Protein AF-A0A9Q3ESW0-F1 (afdb_monomer)

Solvent-accessible surface area (backbone atoms only — not comparable to full-atom values): 6326 Å² total; per-residue (Å²): 132,86,74,77,76,61,68,36,75,60,53,84,75,53,44,66,51,31,76,65,30,33,26,35,67,64,35,90,92,38,70,70,38,29,52,28,30,29,31,75,73,74,65,50,72,34,77,65,32,46,47,67,59,50,39,49,39,55,74,76,68,50,78,76,50,54,68,71,58,46,51,50,51,52,51,54,35,52,51,55,57,56,57,74,71,68,85,80,82,91,71,92,76,89,77,88,77,85,82,79,88,129

Radius of gyration: 20.87 Å; Cα contacts (8 Å, |Δi|>4): 108; chains: 1; bounding box: 63×22×67 Å

Mean predicted aligned error: 12.82 Å

Foldseek 3Di:
DPPPQPWAQDDVLQALLQRQWTAGDADPVCNNWTCWIAGPQPRDMDGGDHSVVSNCCLQPPRPRDDPVRSVVSNVVRVVRVVVVPPPDDPDDDDDDDDDDDD

Organism: NCBI:txid1389203

Structure (mmCIF, N/CA/C/O backbone):
data_AF-A0A9Q3ESW0-F1
#
_entry.id   AF-A0A9Q3ESW0-F1
#
loop_
_atom_site.group_PDB
_atom_site.id
_atom_site.type_symbol
_atom_site.label_atom_id
_atom_site.label_alt_id
_atom_site.label_comp_i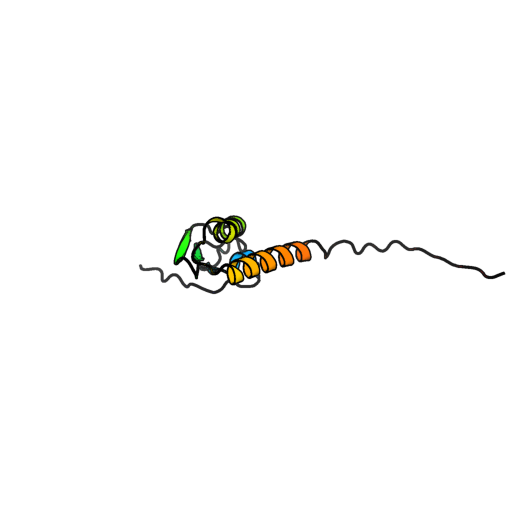d
_atom_site.label_asym_id
_atom_site.label_entity_id
_atom_site.label_seq_id
_atom_site.pdbx_PDB_ins_code
_atom_site.Cartn_x
_atom_site.Cartn_y
_atom_site.Cartn_z
_atom_site.occupancy
_atom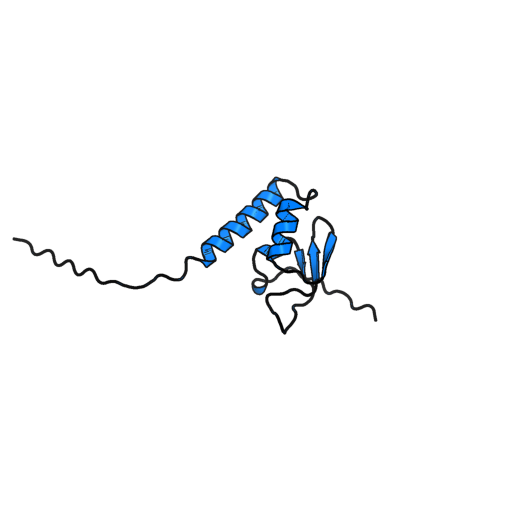_site.B_iso_or_equiv
_atom_site.auth_seq_id
_atom_site.auth_comp_id
_atom_site.auth_asym_id
_atom_site.auth_atom_id
_atom_site.pdbx_PDB_model_num
ATOM 1 N N . MET A 1 1 ? -6.264 -9.032 -26.206 1.00 33.19 1 MET A N 1
ATOM 2 C CA . MET A 1 1 ? -5.497 -9.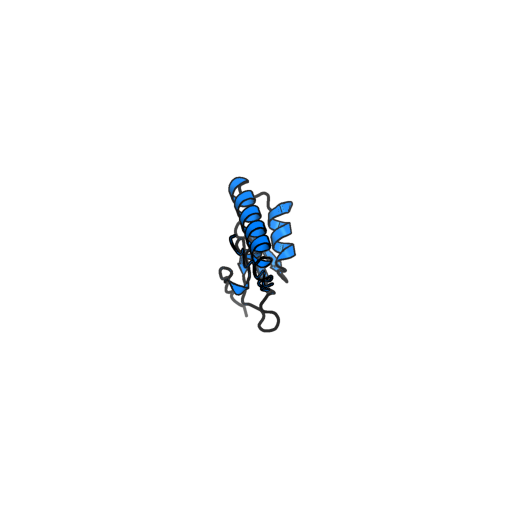919 -25.308 1.00 33.19 1 MET A CA 1
ATOM 3 C C . MET A 1 1 ? -5.706 -9.413 -23.894 1.00 33.19 1 MET A C 1
ATOM 5 O O . MET A 1 1 ? -5.202 -8.346 -23.574 1.00 33.19 1 MET A O 1
ATOM 9 N N . SER A 1 2 ? -6.529 -10.094 -23.096 1.00 40.06 2 SER A N 1
ATOM 10 C CA . SER A 1 2 ? -6.736 -9.732 -21.691 1.00 40.06 2 SER A CA 1
ATOM 11 C C . SER A 1 2 ? -5.476 -10.122 -20.934 1.00 40.06 2 SER A C 1
ATOM 13 O O . SER A 1 2 ? -5.264 -11.290 -20.632 1.00 40.06 2 SER A O 1
ATOM 15 N N . GLN A 1 3 ? -4.586 -9.154 -20.746 1.00 45.59 3 GLN A N 1
ATOM 16 C CA . GLN A 1 3 ? -3.400 -9.305 -19.923 1.00 45.59 3 GLN A CA 1
ATOM 17 C C . GLN A 1 3 ? -3.905 -9.577 -18.504 1.00 45.59 3 GLN A C 1
ATOM 19 O O . GLN A 1 3 ? -4.394 -8.665 -17.844 1.00 45.59 3 GLN A O 1
ATOM 24 N N . GLU A 1 4 ? -3.898 -10.842 -18.076 1.00 51.03 4 GLU A N 1
ATOM 25 C CA . GLU A 1 4 ? -4.198 -11.181 -16.690 1.00 51.03 4 GLU A CA 1
ATOM 26 C C . GLU A 1 4 ? -3.211 -10.405 -15.824 1.00 51.03 4 GLU A C 1
ATOM 28 O O . GLU A 1 4 ? -1.995 -10.631 -15.847 1.00 51.03 4 GLU A O 1
ATOM 33 N N . ASP A 1 5 ? -3.735 -9.410 -15.117 1.00 61.12 5 ASP A N 1
ATOM 34 C CA . ASP A 1 5 ? -2.971 -8.672 -14.136 1.00 61.12 5 ASP A CA 1
ATOM 35 C C . ASP A 1 5 ? -2.607 -9.663 -13.028 1.00 61.12 5 ASP A C 1
ATOM 37 O O . ASP A 1 5 ? -3.405 -9.953 -12.138 1.00 61.12 5 ASP A O 1
ATOM 41 N N . HIS A 1 6 ? -1.404 -10.232 -13.108 1.00 72.44 6 HIS A N 1
ATOM 42 C CA . HIS A 1 6 ? -0.828 -11.019 -12.026 1.00 72.44 6 HIS A CA 1
ATOM 43 C C . HIS A 1 6 ? -0.598 -10.077 -10.841 1.00 72.44 6 HIS A C 1
ATOM 45 O O . HIS A 1 6 ? 0.419 -9.385 -10.764 1.00 72.44 6 HIS A O 1
ATOM 51 N N . TRP A 1 7 ? -1.586 -10.026 -9.952 1.00 78.81 7 TRP A N 1
ATOM 52 C CA . TRP A 1 7 ? -1.531 -9.299 -8.695 1.00 78.81 7 TRP A CA 1
ATOM 53 C C . TRP A 1 7 ? -0.744 -10.119 -7.677 1.00 78.81 7 TRP A C 1
ATOM 55 O O . TRP A 1 7 ? -1.134 -11.229 -7.324 1.00 78.81 7 TRP A O 1
ATOM 65 N N . SER A 1 8 ? 0.351 -9.560 -7.181 1.00 79.62 8 SER A N 1
ATOM 66 C CA . SER A 1 8 ? 1.187 -10.176 -6.150 1.00 79.62 8 SER A CA 1
ATOM 67 C C . SER A 1 8 ? 1.272 -9.296 -4.912 1.00 79.62 8 SER A C 1
ATOM 69 O O . SER A 1 8 ? 1.168 -8.071 -4.996 1.00 79.62 8 SER A O 1
ATOM 71 N N . LEU A 1 9 ? 1.487 -9.919 -3.752 1.00 78.88 9 LEU A N 1
ATOM 72 C CA . LEU A 1 9 ? 1.850 -9.180 -2.548 1.00 78.88 9 LEU A CA 1
ATOM 73 C C . LEU A 1 9 ? 3.197 -8.466 -2.758 1.00 78.88 9 LEU A C 1
ATOM 75 O O . LEU A 1 9 ? 4.073 -8.996 -3.448 1.00 78.88 9 LEU A O 1
ATOM 79 N N . PRO A 1 10 ? 3.376 -7.274 -2.172 1.00 76.81 10 PRO A N 1
ATOM 80 C CA . PRO A 1 10 ? 4.617 -6.527 -2.270 1.00 76.81 10 PRO A CA 1
ATOM 81 C C . PRO A 1 10 ? 5.748 -7.347 -1.647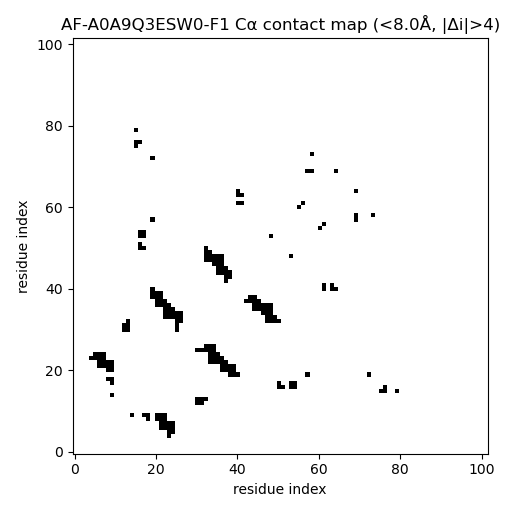 1.00 76.81 10 PRO A C 1
ATOM 83 O O . PRO A 1 10 ? 5.633 -7.874 -0.541 1.00 76.81 10 PRO A O 1
ATOM 86 N N . SER A 1 11 ? 6.855 -7.461 -2.373 1.00 71.94 11 SER A N 1
ATOM 87 C CA . SER A 1 11 ? 8.090 -8.053 -1.858 1.00 71.94 11 SER A CA 1
ATOM 88 C C . SER A 1 11 ? 8.898 -7.023 -1.061 1.00 71.94 11 SER A C 1
ATOM 90 O O . SER A 1 11 ? 8.612 -5.827 -1.111 1.00 71.94 11 SER A O 1
ATOM 92 N N . LYS A 1 12 ? 9.973 -7.457 -0.388 1.00 70.19 12 LYS A N 1
ATOM 93 C CA . LYS A 1 12 ? 10.872 -6.568 0.378 1.00 70.19 12 LYS A CA 1
ATOM 94 C C . LYS A 1 12 ? 11.375 -5.355 -0.425 1.00 70.19 12 LYS A C 1
ATOM 96 O O . LYS A 1 12 ? 11.537 -4.284 0.144 1.00 70.19 12 LYS A O 1
ATOM 101 N N . VAL A 1 13 ? 11.545 -5.504 -1.742 1.00 69.31 13 VAL A N 1
ATOM 102 C CA . VAL A 1 13 ? 12.007 -4.444 -2.665 1.00 69.31 13 VAL A CA 1
ATOM 103 C C . VAL A 1 13 ? 11.024 -3.268 -2.749 1.00 69.31 13 VAL A C 1
ATOM 105 O O . VAL A 1 13 ? 11.426 -2.132 -2.968 1.00 69.31 13 VAL A O 1
ATOM 108 N N . HIS A 1 14 ? 9.733 -3.523 -2.531 1.00 70.56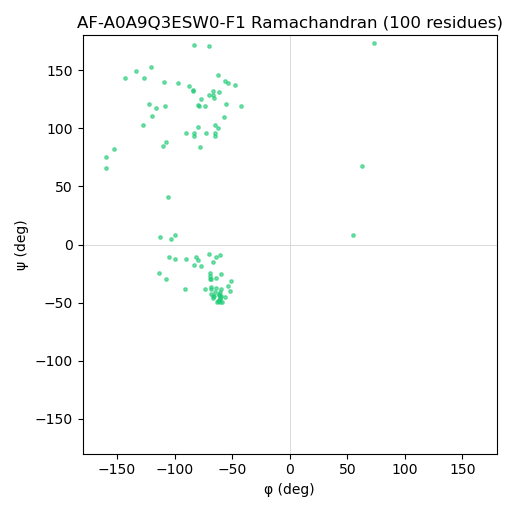 14 HIS A N 1
ATOM 109 C CA . HIS A 1 14 ? 8.677 -2.515 -2.628 1.00 70.56 14 HIS A CA 1
ATOM 110 C C . HIS A 1 14 ? 8.633 -1.580 -1.411 1.00 70.56 14 HIS A C 1
ATOM 112 O O . HIS A 1 14 ? 8.034 -0.504 -1.468 1.00 70.56 14 HIS A O 1
ATOM 118 N N . GLY A 1 15 ? 9.246 -1.991 -0.300 1.00 73.19 15 GLY A N 1
ATOM 119 C CA . GLY A 1 15 ? 9.259 -1.241 0.945 1.00 73.19 15 GLY A CA 1
ATOM 120 C C . GLY A 1 15 ? 7.922 -1.238 1.705 1.00 73.19 15 GLY A C 1
ATOM 121 O O . GLY A 1 15 ? 6.884 -1.707 1.229 1.00 73.19 15 GLY A O 1
ATOM 122 N N . PRO A 1 16 ? 7.922 -0.677 2.923 1.00 74.00 16 PRO A N 1
ATOM 123 C CA . PRO A 1 16 ? 6.809 -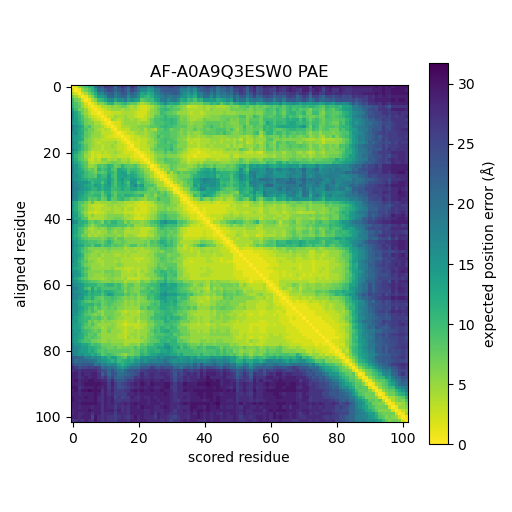0.799 3.865 1.00 74.00 16 PRO A CA 1
ATOM 124 C C . PRO A 1 16 ? 5.548 -0.047 3.437 1.00 74.00 16 PRO A C 1
ATOM 126 O O . PRO A 1 16 ? 4.436 -0.455 3.771 1.00 74.00 16 PRO A O 1
ATOM 129 N N . ARG A 1 17 ? 5.707 1.027 2.655 1.00 78.19 17 ARG A N 1
ATOM 130 C CA . ARG A 1 17 ? 4.607 1.852 2.123 1.00 78.19 17 ARG A CA 1
ATOM 131 C C . ARG A 1 17 ? 3.692 1.086 1.157 1.00 78.19 17 ARG A C 1
ATOM 133 O O . ARG A 1 17 ? 2.633 1.578 0.787 1.00 78.19 17 ARG A O 1
ATOM 140 N N . CYS A 1 18 ? 4.100 -0.111 0.747 1.00 75.56 18 CYS A N 1
ATOM 141 C CA . CYS A 1 18 ? 3.373 -0.946 -0.195 1.00 75.56 18 CYS A CA 1
ATOM 142 C C . CYS A 1 18 ? 2.553 -2.054 0.488 1.00 75.56 18 CYS A C 1
ATOM 144 O O . CYS A 1 18 ? 1.667 -2.605 -0.154 1.00 75.56 18 CYS A O 1
ATOM 146 N N . ASN A 1 19 ? 2.756 -2.330 1.788 1.00 74.94 19 ASN A N 1
ATOM 147 C CA . ASN A 1 19 ? 2.156 -3.463 2.526 1.00 74.94 19 ASN A CA 1
ATOM 148 C C . ASN A 1 19 ? 0.611 -3.488 2.592 1.00 74.94 19 ASN A C 1
ATOM 150 O O . ASN A 1 19 ? 0.037 -4.479 3.033 1.00 74.94 19 ASN A O 1
ATOM 154 N N . GLY A 1 20 ? -0.076 -2.424 2.166 1.00 75.81 20 GLY A N 1
ATOM 155 C CA . GLY A 1 20 ? -1.543 -2.354 2.074 1.00 75.81 20 GLY A CA 1
ATOM 156 C C . GLY A 1 20 ? -2.115 -2.578 0.667 1.00 75.81 20 GLY A C 1
ATOM 157 O O . GLY A 1 20 ? -3.305 -2.336 0.445 1.00 75.81 20 GLY A O 1
ATOM 158 N N . PHE A 1 21 ? -1.280 -2.972 -0.296 1.00 82.69 21 PHE A N 1
ATOM 159 C CA . PHE A 1 21 ? -1.630 -3.008 -1.713 1.00 82.69 21 PHE A CA 1
ATOM 160 C C . PHE A 1 21 ? -1.209 -4.322 -2.365 1.00 82.69 21 PHE A C 1
ATOM 162 O O . PHE A 1 21 ? -0.204 -4.910 -1.994 1.00 82.69 21 PHE A O 1
ATOM 169 N N . LEU A 1 22 ? -1.962 -4.758 -3.370 1.00 84.19 22 LEU A N 1
ATOM 170 C CA . LEU A 1 22 ? -1.522 -5.744 -4.350 1.00 84.19 22 LEU A CA 1
ATOM 171 C C . LEU A 1 22 ? -0.817 -5.018 -5.492 1.00 84.19 22 LEU A C 1
ATOM 173 O O . LEU A 1 22 ? -1.321 -4.006 -5.973 1.00 84.19 22 LEU A O 1
ATOM 177 N N . MET A 1 23 ? 0.313 -5.542 -5.942 1.00 79.44 23 MET A N 1
ATOM 178 C CA . MET A 1 23 ? 1.133 -4.932 -6.985 1.00 79.44 23 MET A CA 1
ATOM 179 C C . MET A 1 23 ? 1.054 -5.745 -8.267 1.00 79.44 23 MET A C 1
ATOM 181 O O . MET A 1 23 ? 1.072 -6.976 -8.225 1.00 79.44 23 MET A O 1
ATOM 185 N N . SER A 1 24 ? 0.982 -5.060 -9.407 1.00 78.75 24 SER A N 1
ATOM 186 C CA . SER A 1 24 ? 1.299 -5.679 -10.694 1.00 78.75 24 SER A CA 1
ATOM 187 C C . SER A 1 24 ? 2.804 -5.947 -10.783 1.00 78.75 24 SER A C 1
ATOM 189 O O . SER A 1 24 ? 3.579 -5.429 -9.978 1.00 78.75 24 SER A O 1
ATOM 191 N N . ARG A 1 25 ? 3.242 -6.687 -11.809 1.00 69.00 25 ARG A N 1
ATOM 192 C CA . ARG A 1 25 ? 4.674 -6.921 -12.069 1.00 69.00 25 ARG A CA 1
ATOM 193 C C . ARG A 1 25 ? 5.481 -5.614 -11.998 1.00 69.00 25 ARG A C 1
ATOM 195 O O . ARG A 1 25 ? 5.045 -4.578 -12.513 1.00 69.00 25 ARG A O 1
ATOM 202 N N . LEU A 1 26 ? 6.647 -5.694 -11.357 1.00 64.31 26 LEU A N 1
ATOM 203 C CA . LEU A 1 26 ? 7.622 -4.607 -11.274 1.00 64.31 26 LEU A CA 1
ATOM 204 C C . LEU A 1 26 ? 8.014 -4.142 -12.679 1.00 64.31 26 LEU A C 1
ATOM 206 O O . LEU A 1 26 ? 8.182 -4.964 -13.582 1.00 64.31 26 LEU A O 1
ATOM 210 N N . ASN A 1 27 ? 8.177 -2.831 -12.864 1.00 61.09 27 ASN A N 1
ATOM 211 C CA . ASN A 1 27 ? 8.815 -2.323 -14.069 1.00 61.09 27 ASN A CA 1
ATOM 212 C C . ASN A 1 27 ? 10.326 -2.614 -13.965 1.00 61.09 27 ASN A C 1
ATOM 214 O O . ASN A 1 27 ? 10.957 -2.110 -13.033 1.00 61.09 27 ASN A O 1
ATOM 218 N N . PRO A 1 28 ? 10.932 -3.392 -14.881 1.00 57.78 28 PRO A N 1
ATOM 219 C CA . PRO A 1 28 ? 12.369 -3.670 -14.842 1.00 57.78 28 PRO A CA 1
ATOM 220 C C . PRO A 1 28 ? 13.225 -2.397 -14.938 1.00 57.78 28 PRO A C 1
ATOM 222 O O . PRO A 1 28 ? 14.335 -2.372 -14.417 1.00 57.78 28 PRO A O 1
ATOM 225 N N . SER A 1 29 ? 12.705 -1.321 -15.536 1.00 61.59 29 SER A N 1
ATOM 226 C CA . SER A 1 29 ? 13.388 -0.025 -15.638 1.00 61.59 29 SER A CA 1
ATOM 227 C C . SER A 1 29 ? 13.266 0.842 -14.378 1.00 61.59 29 SER A C 1
ATOM 229 O O . SER A 1 29 ? 13.915 1.879 -14.278 1.00 61.59 29 SER A O 1
ATOM 231 N N . SER A 1 30 ? 12.416 0.478 -13.415 1.00 60.03 30 SER A N 1
ATOM 232 C CA . SER A 1 30 ? 12.230 1.224 -12.164 1.00 60.03 30 SER A CA 1
ATOM 233 C C . SER A 1 30 ? 11.768 0.272 -11.056 1.00 60.03 30 SER A C 1
ATOM 235 O O . SER A 1 30 ? 10.574 0.190 -10.774 1.00 60.03 30 SER A O 1
ATOM 237 N N . PRO A 1 31 ? 12.694 -0.458 -10.411 1.00 59.12 31 PRO A N 1
ATOM 238 C CA . PRO A 1 31 ? 12.361 -1.526 -9.463 1.00 59.12 31 PRO A CA 1
ATOM 239 C C . PRO A 1 31 ? 11.671 -1.036 -8.179 1.00 59.12 31 PRO A C 1
ATOM 241 O O . PRO A 1 31 ? 11.078 -1.833 -7.457 1.00 59.12 31 PRO A O 1
ATOM 244 N N . SER A 1 32 ? 11.713 0.267 -7.898 1.00 59.78 32 SER A N 1
ATOM 245 C CA . SER A 1 32 ? 10.983 0.928 -6.809 1.00 59.78 32 SER A CA 1
ATOM 246 C C . SER A 1 32 ? 9.589 1.423 -7.218 1.00 59.78 32 SER A C 1
ATOM 248 O O . SER A 1 32 ? 8.794 1.804 -6.356 1.00 59.78 32 SER A O 1
ATOM 250 N N . HIS A 1 33 ? 9.279 1.450 -8.519 1.00 61.25 33 HIS A N 1
ATOM 251 C CA . HIS A 1 33 ? 8.016 1.942 -9.061 1.00 61.25 33 HIS A CA 1
ATOM 252 C C . HIS A 1 33 ? 7.176 0.772 -9.577 1.00 61.25 33 HIS A C 1
ATOM 254 O O . HIS A 1 33 ? 7.548 0.045 -10.500 1.00 61.25 33 HIS A O 1
ATOM 260 N N . CYS A 1 34 ? 5.994 0.605 -8.992 1.00 65.50 34 CYS A N 1
ATOM 261 C CA . CYS A 1 34 ? 5.025 -0.360 -9.490 1.00 65.50 34 CYS A CA 1
ATOM 262 C C . CYS A 1 34 ? 4.213 0.264 -10.619 1.00 65.50 34 CYS A C 1
ATOM 264 O O . CYS A 1 34 ? 3.692 1.372 -10.469 1.00 65.50 34 CYS A O 1
ATOM 266 N N . HIS A 1 35 ? 4.055 -0.469 -11.725 1.00 67.38 35 HIS A N 1
ATOM 267 C CA . HIS A 1 35 ? 3.173 -0.047 -12.815 1.00 67.38 35 HIS A CA 1
ATOM 268 C C . HIS A 1 35 ? 1.758 0.198 -12.297 1.00 67.38 35 HIS A C 1
ATOM 270 O O . HIS A 1 35 ? 1.147 1.213 -12.627 1.00 67.38 35 HIS A O 1
ATOM 276 N N . ARG A 1 36 ? 1.239 -0.722 -11.474 1.00 80.44 36 ARG A N 1
ATOM 277 C CA . ARG A 1 36 ? -0.094 -0.624 -10.888 1.00 80.44 36 ARG A CA 1
ATOM 278 C C . ARG A 1 36 ? -0.115 -1.163 -9.4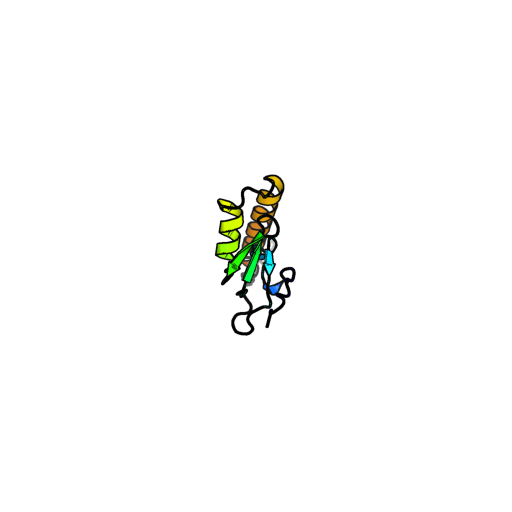62 1.00 80.44 36 ARG A C 1
ATOM 280 O O . ARG A 1 36 ? 0.523 -2.172 -9.164 1.00 80.44 36 ARG A O 1
ATOM 287 N N . ALA A 1 37 ? -0.895 -0.513 -8.606 1.00 84.25 37 ALA A N 1
ATOM 288 C CA . ALA A 1 37 ? -1.208 -0.986 -7.261 1.00 84.25 37 ALA A CA 1
ATOM 289 C C . ALA A 1 37 ? -2.718 -1.023 -7.049 1.00 84.25 37 ALA A C 1
ATOM 291 O O . ALA A 1 37 ? -3.435 -0.134 -7.500 1.00 84.25 37 ALA A O 1
ATOM 292 N N . LYS A 1 38 ? -3.206 -2.017 -6.317 1.00 85.81 38 LYS A N 1
ATOM 293 C CA . LYS A 1 38 ? -4.610 -2.156 -5.937 1.00 85.81 38 LYS A CA 1
ATOM 294 C C . LYS A 1 38 ? -4.722 -2.216 -4.423 1.00 85.81 38 LYS A C 1
ATOM 296 O O . LYS A 1 38 ? -4.157 -3.106 -3.797 1.00 85.81 38 LYS A O 1
ATOM 301 N N . CYS A 1 39 ? -5.455 -1.287 -3.818 1.00 82.44 39 CYS A N 1
ATOM 302 C CA . CYS A 1 39 ? -5.697 -1.322 -2.376 1.00 82.44 39 CYS A CA 1
ATOM 303 C C . CYS A 1 39 ? -6.560 -2.541 -2.024 1.00 82.44 39 CYS A C 1
ATOM 305 O O . CYS A 1 39 ? -7.629 -2.722 -2.607 1.00 82.44 39 CYS A O 1
ATOM 307 N N . THR A 1 40 ? -6.146 -3.357 -1.054 1.00 81.25 40 THR A N 1
ATOM 308 C CA . THR A 1 40 ? -6.917 -4.546 -0.642 1.00 81.25 40 THR A CA 1
ATOM 309 C C . THR A 1 40 ? -8.218 -4.190 0.080 1.00 81.25 40 THR A C 1
ATOM 311 O O . THR A 1 40 ? -9.178 -4.951 0.024 1.00 81.25 40 THR A O 1
ATOM 314 N N . TYR A 1 41 ? -8.281 -3.007 0.696 1.00 77.44 41 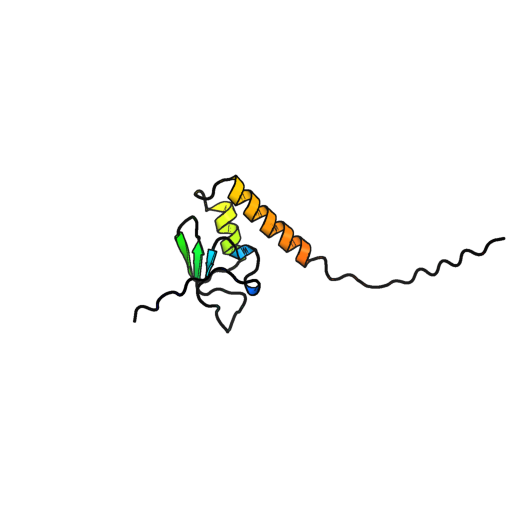TYR A N 1
ATOM 315 C CA . TYR A 1 41 ? -9.429 -2.547 1.485 1.00 77.44 41 TYR A CA 1
ATOM 316 C C . TYR A 1 41 ? -10.465 -1.769 0.667 1.00 77.44 41 TYR A C 1
ATOM 318 O O . TYR A 1 41 ? -11.667 -1.898 0.888 1.00 77.44 41 TYR A O 1
ATOM 326 N N . PHE A 1 42 ? -10.009 -0.940 -0.277 1.00 76.00 42 PHE A N 1
ATOM 327 C CA . PHE A 1 42 ? -10.885 -0.073 -1.075 1.00 76.00 42 PHE A CA 1
ATOM 328 C C . PHE A 1 42 ? -11.091 -0.575 -2.506 1.00 76.00 42 PHE A C 1
ATOM 330 O O . PHE A 1 42 ? -11.928 -0.036 -3.224 1.00 76.00 42 PHE A O 1
ATOM 337 N N . GLN A 1 43 ? -10.307 -1.573 -2.931 1.00 77.69 43 GLN A N 1
ATOM 338 C CA . GLN A 1 43 ? -10.203 -2.063 -4.311 1.00 77.69 43 GLN A CA 1
ATOM 339 C C . GLN A 1 43 ? -9.847 -0.990 -5.354 1.00 77.69 43 GLN A C 1
ATOM 341 O O . GLN A 1 43 ? -9.830 -1.284 -6.548 1.00 77.69 43 GLN A O 1
ATOM 346 N N . GLN A 1 44 ? -9.503 0.226 -4.918 1.00 82.75 44 GLN A N 1
ATOM 347 C CA . GLN A 1 44 ? -9.062 1.299 -5.795 1.00 82.75 44 GLN A CA 1
ATOM 348 C C . GLN A 1 44 ? -7.716 0.945 -6.426 1.00 82.75 44 GLN A C 1
ATOM 350 O O . GLN A 1 44 ? -6.787 0.505 -5.740 1.00 82.75 44 GLN A O 1
ATOM 355 N N . MET A 1 45 ? -7.646 1.134 -7.742 1.00 83.62 45 MET A N 1
ATOM 356 C CA . MET A 1 45 ? -6.451 0.918 -8.543 1.00 83.62 45 MET A CA 1
ATOM 357 C C . MET A 1 45 ? -5.719 2.238 -8.771 1.00 83.62 45 MET A C 1
ATOM 359 O O . MET A 1 45 ? -6.332 3.266 -9.049 1.00 83.62 45 MET A O 1
ATOM 363 N N . PHE A 1 46 ? -4.400 2.178 -8.677 1.00 81.50 46 PHE A N 1
ATOM 364 C CA . PHE 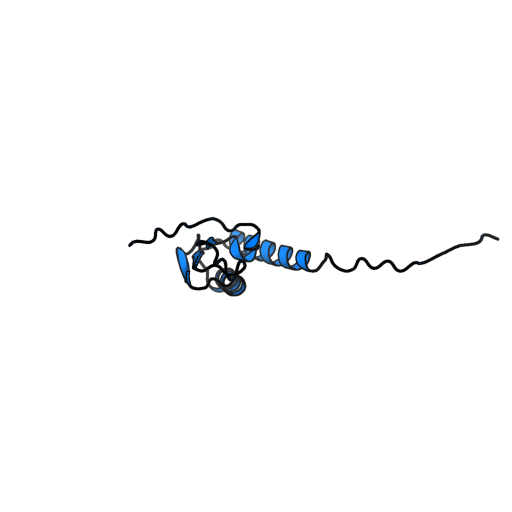A 1 46 ? -3.473 3.262 -8.947 1.00 81.50 46 PHE A CA 1
ATOM 365 C C . PHE A 1 46 ? -2.631 2.841 -10.136 1.00 81.50 46 PHE A C 1
ATOM 367 O O . PHE A 1 46 ? -1.916 1.844 -10.045 1.00 81.50 46 PHE A O 1
ATOM 374 N N . ASN A 1 47 ? -2.726 3.585 -11.231 1.00 76.25 47 ASN A N 1
ATOM 375 C CA . ASN A 1 47 ? -1.767 3.499 -12.324 1.00 76.25 47 ASN A CA 1
ATOM 376 C C . ASN A 1 47 ? -0.590 4.411 -11.940 1.00 76.25 47 ASN A C 1
ATOM 378 O O . ASN A 1 47 ? -0.829 5.516 -11.459 1.00 76.25 47 ASN A O 1
ATOM 382 N N . GLU A 1 48 ? 0.646 3.925 -12.063 1.00 73.69 48 GLU A N 1
ATOM 383 C CA . GLU A 1 48 ? 1.873 4.574 -11.563 1.00 73.69 48 GLU A CA 1
ATOM 384 C C . GLU A 1 48 ? 1.897 4.740 -10.038 1.00 73.69 48 GLU A C 1
ATOM 386 O O . GLU A 1 48 ? 1.839 5.830 -9.457 1.00 73.69 48 GLU A O 1
ATOM 391 N N . ALA A 1 49 ? 1.975 3.606 -9.357 1.00 73.88 49 ALA A N 1
ATOM 392 C CA . ALA A 1 49 ? 1.858 3.536 -7.916 1.00 73.88 49 ALA A CA 1
ATOM 393 C C . ALA A 1 49 ? 3.156 3.961 -7.209 1.00 73.88 49 ALA A C 1
ATOM 395 O O . ALA A 1 49 ? 3.982 3.139 -6.811 1.00 73.88 49 ALA A O 1
ATOM 396 N N . GLN A 1 50 ? 3.318 5.273 -7.030 1.00 79.94 50 GLN A N 1
ATOM 397 C CA . GLN A 1 50 ? 4.403 5.839 -6.232 1.00 79.94 50 GLN A CA 1
ATOM 398 C C . GLN A 1 50 ? 4.186 5.545 -4.736 1.00 79.94 50 GLN A C 1
ATOM 400 O O . GLN A 1 50 ? 3.134 5.910 -4.196 1.00 79.94 50 GLN A O 1
ATOM 405 N N . PRO A 1 51 ? 5.181 4.992 -4.015 1.00 77.69 51 PRO A N 1
ATOM 406 C CA . PRO A 1 51 ? 5.032 4.618 -2.605 1.00 77.69 51 PRO A CA 1
ATOM 407 C C . PRO A 1 51 ? 4.531 5.750 -1.694 1.00 77.69 51 PRO A C 1
ATOM 409 O O . PRO A 1 51 ? 3.767 5.517 -0.760 1.00 77.69 51 PRO A O 1
ATOM 412 N N . GLN A 1 52 ? 4.934 6.997 -1.959 1.00 80.69 52 GLN A N 1
ATOM 413 C CA . GLN A 1 52 ? 4.481 8.158 -1.185 1.00 80.69 52 GLN A CA 1
ATOM 414 C C . GLN A 1 52 ? 2.991 8.461 -1.398 1.00 80.69 52 GLN A C 1
ATOM 416 O O . GLN A 1 52 ? 2.273 8.703 -0.428 1.00 80.69 52 GLN A O 1
ATOM 421 N N . ARG A 1 53 ? 2.507 8.383 -2.646 1.00 82.38 53 ARG A N 1
ATOM 422 C CA . ARG A 1 53 ? 1.085 8.573 -2.971 1.00 82.38 53 ARG A CA 1
ATOM 423 C C . ARG A 1 53 ? 0.222 7.475 -2.359 1.00 82.38 53 ARG A C 1
ATOM 425 O O . ARG A 1 53 ? -0.827 7.773 -1.799 1.00 82.38 53 ARG A O 1
ATOM 432 N N . LEU A 1 54 ? 0.690 6.227 -2.400 1.00 82.81 54 LEU A N 1
ATOM 433 C CA . LEU A 1 54 ? 0.012 5.095 -1.762 1.00 82.81 54 LEU A CA 1
ATOM 434 C C . LEU A 1 54 ? -0.132 5.291 -0.248 1.00 82.81 54 LEU A C 1
ATOM 436 O O . LEU A 1 54 ? -1.207 5.078 0.313 1.00 82.81 54 LEU A O 1
ATOM 440 N N . PHE A 1 55 ? 0.935 5.748 0.412 1.00 84.06 55 PHE A N 1
ATOM 441 C CA . PHE A 1 55 ? 0.905 6.046 1.839 1.00 84.06 55 PHE A CA 1
ATOM 442 C C . PHE A 1 55 ? -0.079 7.171 2.181 1.00 84.06 55 PHE A C 1
ATOM 444 O O . PHE A 1 55 ? -0.925 6.981 3.056 1.00 84.06 55 PHE A O 1
ATOM 451 N N . MET A 1 56 ? -0.020 8.303 1.470 1.00 84.56 56 MET A N 1
ATOM 452 C CA . MET A 1 56 ? -0.967 9.410 1.664 1.00 84.56 56 MET A CA 1
ATOM 453 C C . MET A 1 56 ? -2.410 8.974 1.408 1.00 84.56 56 MET A C 1
ATOM 455 O O . MET A 1 56 ? -3.311 9.333 2.158 1.00 84.56 56 MET A O 1
ATOM 459 N N . TYR A 1 57 ? -2.646 8.128 0.406 1.00 84.56 57 TYR A N 1
ATOM 460 C CA . TYR A 1 57 ? -3.979 7.601 0.144 1.00 84.56 57 TYR A CA 1
ATOM 461 C C . TYR A 1 57 ? -4.521 6.781 1.324 1.00 84.56 57 TYR A C 1
ATOM 463 O O . TYR A 1 57 ? -5.646 7.011 1.771 1.00 84.56 57 TYR A O 1
ATOM 471 N N . VAL A 1 58 ? -3.724 5.860 1.880 1.00 83.19 58 VAL A N 1
ATOM 472 C CA . VAL A 1 58 ? -4.137 5.083 3.062 1.00 83.19 58 VAL A CA 1
ATOM 473 C C . VAL A 1 58 ? -4.386 5.999 4.260 1.00 83.19 58 VAL A C 1
ATOM 475 O O . VAL A 1 58 ? -5.379 5.824 4.968 1.00 83.19 58 VAL A O 1
ATOM 478 N N . LYS A 1 59 ? -3.510 6.986 4.468 1.00 83.44 59 LYS A N 1
ATOM 479 C CA . LYS A 1 59 ? -3.583 7.929 5.585 1.00 83.44 59 LYS A CA 1
ATOM 480 C C . LYS A 1 59 ? -4.804 8.848 5.500 1.00 83.44 59 LYS A C 1
ATOM 482 O O . LYS A 1 59 ? -5.527 8.967 6.485 1.00 83.44 59 LYS A O 1
ATOM 487 N N . ASP A 1 60 ? -5.085 9.424 4.340 1.00 84.75 60 ASP A N 1
ATOM 488 C CA . ASP A 1 60 ? -6.020 10.549 4.238 1.00 84.75 60 ASP A CA 1
ATOM 489 C C . ASP A 1 60 ? -7.357 10.160 3.587 1.00 84.75 60 ASP A C 1
ATOM 491 O O . ASP A 1 60 ? -8.394 10.706 3.945 1.00 84.75 60 ASP A O 1
ATOM 495 N N . ASN A 1 61 ? -7.374 9.168 2.689 1.00 79.56 61 ASN A N 1
ATOM 496 C CA . ASN A 1 61 ? -8.535 8.890 1.829 1.00 79.56 61 ASN A CA 1
ATOM 497 C C . ASN A 1 61 ? -9.223 7.548 2.116 1.00 79.56 61 ASN A C 1
ATOM 499 O O . ASN A 1 61 ? -10.408 7.373 1.836 1.00 79.56 61 ASN A O 1
ATOM 503 N N . CYS A 1 62 ? -8.507 6.578 2.685 1.00 77.25 62 CYS A N 1
ATOM 504 C CA . CYS A 1 62 ? -9.061 5.247 2.903 1.00 77.25 62 CYS A CA 1
ATOM 505 C C . CYS A 1 62 ? -9.897 5.197 4.198 1.00 77.25 62 CYS A C 1
ATOM 507 O O . CYS A 1 62 ? -9.364 4.987 5.291 1.00 77.25 62 CYS A O 1
ATOM 509 N N . SER A 1 63 ? -11.212 5.411 4.073 1.00 79.00 63 SER A N 1
ATOM 510 C CA . SER A 1 63 ? -12.185 5.377 5.183 1.00 79.00 63 SER A CA 1
ATOM 511 C C . SER A 1 63 ? -12.672 3.970 5.547 1.00 79.00 63 SER A C 1
ATOM 513 O O . SER A 1 63 ? -13.181 3.761 6.643 1.00 79.00 63 SER A O 1
ATOM 515 N N . LYS A 1 64 ? -12.491 2.990 4.651 1.00 81.31 64 LYS A N 1
ATOM 516 C CA . LYS A 1 64 ? -12.897 1.589 4.873 1.00 81.31 64 LYS A CA 1
ATOM 517 C C . LYS A 1 64 ? -11.920 0.794 5.742 1.00 81.31 64 LYS A C 1
ATOM 519 O O . LYS A 1 64 ? -12.262 -0.303 6.170 1.00 81.31 64 LYS A O 1
ATOM 524 N N . ILE A 1 65 ? -10.710 1.305 5.984 1.00 81.25 65 ILE A N 1
ATOM 525 C CA . ILE A 1 65 ? -9.753 0.633 6.869 1.00 81.25 65 ILE A CA 1
ATOM 526 C C . ILE A 1 65 ? -10.180 0.893 8.316 1.00 81.25 65 ILE A C 1
ATOM 528 O O . ILE A 1 65 ? -10.276 2.059 8.709 1.00 81.25 65 ILE A O 1
ATOM 532 N N . PRO A 1 66 ? -10.381 -0.156 9.132 1.00 84.62 66 PRO A N 1
ATOM 533 C CA . PRO A 1 66 ? -10.648 0.012 10.552 1.00 84.62 66 PRO A CA 1
ATOM 534 C C . PRO A 1 66 ? -9.564 0.876 11.222 1.00 84.62 66 PRO A C 1
ATOM 536 O O . PRO A 1 66 ? -8.376 0.657 10.958 1.00 84.62 66 PRO A O 1
ATOM 539 N N . PRO A 1 67 ? -9.917 1.805 12.133 1.00 83.19 67 PRO A N 1
ATOM 540 C CA . PRO A 1 67 ? -8.957 2.743 12.723 1.00 83.19 67 PRO A CA 1
ATOM 541 C C . PRO A 1 67 ? -7.712 2.068 13.312 1.00 83.19 67 PRO A C 1
ATOM 543 O O . PRO A 1 67 ? -6.595 2.521 13.087 1.00 83.19 67 PRO A O 1
ATOM 546 N N . HIS A 1 68 ? -7.879 0.924 13.981 1.00 84.25 68 HIS A N 1
ATOM 547 C CA . HIS A 1 68 ? -6.770 0.164 14.562 1.00 84.25 68 HIS A CA 1
ATOM 548 C C . HIS A 1 68 ? -5.790 -0.388 13.507 1.00 84.25 68 HIS A C 1
ATOM 550 O O . HIS A 1 68 ? -4.578 -0.375 13.724 1.00 84.25 68 HIS A O 1
ATOM 556 N N . GLN A 1 69 ? -6.284 -0.838 12.349 1.00 82.94 69 GLN A N 1
ATOM 557 C CA . GLN A 1 69 ? -5.437 -1.325 11.252 1.00 82.94 69 GLN A CA 1
ATOM 558 C C . GLN A 1 69 ? -4.736 -0.168 10.547 1.00 82.94 69 GLN A C 1
ATOM 560 O O . GLN A 1 69 ? -3.557 -0.276 10.211 1.00 82.94 69 GLN A O 1
ATOM 565 N N . LYS A 1 70 ? -5.437 0.958 10.380 1.00 85.31 70 LYS A N 1
ATOM 566 C CA . LYS A 1 70 ? -4.887 2.182 9.795 1.00 85.31 70 LYS A CA 1
ATOM 567 C C . LYS A 1 70 ? -3.745 2.733 10.645 1.00 85.31 70 LYS A C 1
ATOM 569 O O . LYS A 1 70 ? -2.662 2.975 10.117 1.00 85.31 70 LYS A O 1
ATOM 574 N N . SER A 1 71 ? -3.946 2.847 11.957 1.00 86.44 71 SER A N 1
ATOM 575 C CA . SER A 1 71 ? -2.907 3.288 12.894 1.00 86.44 71 SER A CA 1
ATOM 576 C C . SER A 1 71 ? -1.711 2.340 12.910 1.00 86.44 71 SER A C 1
ATOM 578 O O . SER A 1 71 ? -0.576 2.802 12.833 1.00 86.44 71 SER A O 1
ATOM 580 N N . ARG A 1 72 ? -1.941 1.017 12.922 1.00 86.12 72 ARG A N 1
ATOM 581 C CA . ARG A 1 72 ? -0.861 0.019 12.838 1.00 86.12 72 ARG A CA 1
ATOM 582 C C . ARG A 1 72 ? -0.059 0.155 11.543 1.00 86.12 72 ARG A C 1
ATOM 584 O O . ARG A 1 72 ? 1.166 0.124 11.581 1.00 86.12 72 ARG A O 1
ATOM 591 N N . TYR A 1 73 ? -0.732 0.326 10.407 1.00 84.81 73 TYR A N 1
ATOM 592 C CA . TYR A 1 73 ? -0.069 0.541 9.122 1.00 84.81 73 TYR A CA 1
ATOM 593 C C . TYR A 1 73 ? 0.799 1.804 9.143 1.00 84.81 73 TYR A C 1
ATOM 595 O O . TYR A 1 73 ? 1.975 1.742 8.789 1.00 84.81 73 TYR A O 1
ATOM 603 N N . ILE A 1 74 ? 0.246 2.931 9.604 1.00 85.94 74 ILE A N 1
ATOM 604 C CA . ILE A 1 74 ? 0.970 4.206 9.681 1.00 85.94 74 ILE A CA 1
ATOM 605 C C . ILE A 1 74 ? 2.187 4.076 10.600 1.00 85.94 74 ILE A C 1
ATOM 607 O O . ILE A 1 74 ? 3.283 4.460 10.201 1.00 85.94 74 ILE A O 1
ATOM 611 N N . HIS A 1 75 ? 2.017 3.484 11.785 1.00 86.50 75 HIS A N 1
ATOM 612 C CA . HIS A 1 75 ? 3.103 3.264 12.736 1.00 86.50 75 HIS A CA 1
ATOM 613 C C . HIS A 1 75 ? 4.224 2.413 12.132 1.00 86.50 75 HIS A C 1
ATOM 615 O O . HIS A 1 75 ? 5.379 2.821 12.153 1.00 86.50 75 HIS A O 1
ATOM 621 N N . ASN A 1 76 ? 3.890 1.270 11.525 1.00 84.19 76 ASN A N 1
ATOM 622 C CA . ASN A 1 76 ? 4.880 0.381 10.915 1.00 84.19 76 ASN A CA 1
ATOM 623 C C . ASN A 1 76 ? 5.658 1.072 9.790 1.00 84.19 76 ASN A C 1
ATOM 625 O O . ASN A 1 76 ? 6.870 0.901 9.671 1.00 84.19 76 ASN A O 1
ATOM 629 N N . VAL A 1 77 ? 4.967 1.860 8.963 1.00 82.75 77 VAL A N 1
ATOM 630 C CA . VAL A 1 77 ? 5.592 2.615 7.875 1.00 82.75 77 VAL A CA 1
ATOM 631 C C . VAL A 1 77 ? 6.531 3.697 8.418 1.00 82.75 77 VAL A C 1
ATOM 633 O O . VAL A 1 77 ? 7.642 3.824 7.912 1.00 82.75 77 VAL A O 1
ATOM 636 N N . LEU A 1 78 ? 6.120 4.448 9.444 1.00 84.50 78 LEU A N 1
ATOM 637 C CA . LEU A 1 78 ? 6.954 5.475 10.080 1.00 84.50 78 LEU A CA 1
ATOM 638 C C . LEU A 1 78 ? 8.163 4.874 10.808 1.00 84.50 78 LEU A C 1
ATOM 640 O O . LEU A 1 78 ? 9.275 5.363 10.639 1.00 84.50 78 LEU A O 1
ATOM 644 N N . GLN A 1 79 ? 7.966 3.788 11.556 1.00 83.50 79 GLN A N 1
ATOM 645 C CA . GLN A 1 79 ? 9.033 3.094 12.274 1.00 83.50 79 GLN A CA 1
ATOM 646 C C . GLN A 1 79 ? 10.109 2.575 11.316 1.00 83.50 79 GLN A C 1
ATOM 648 O O . GLN A 1 79 ? 11.293 2.795 11.548 1.00 83.50 79 GLN A O 1
ATOM 653 N N . MET A 1 80 ? 9.709 1.944 10.208 1.00 75.69 80 MET A N 1
ATOM 654 C CA . MET A 1 80 ? 10.668 1.441 9.221 1.00 75.69 80 MET A CA 1
ATOM 655 C C . MET A 1 80 ? 11.401 2.558 8.467 1.00 75.69 80 MET A C 1
ATOM 657 O O . MET A 1 80 ? 12.546 2.367 8.070 1.00 75.69 80 MET A O 1
ATOM 661 N N . MET A 1 81 ? 10.770 3.724 8.286 1.00 73.62 81 MET A N 1
ATOM 662 C CA . MET A 1 81 ? 11.456 4.902 7.745 1.00 73.62 81 MET A CA 1
ATOM 663 C C . MET A 1 81 ? 12.506 5.457 8.713 1.00 73.62 81 MET A C 1
ATOM 665 O O . MET A 1 81 ? 13.564 5.886 8.264 1.00 73.62 81 MET A O 1
ATOM 669 N N . ALA A 1 82 ? 12.239 5.420 10.020 1.00 72.25 82 ALA A N 1
ATOM 670 C CA . ALA A 1 82 ? 13.195 5.859 11.033 1.00 72.25 82 ALA A CA 1
ATOM 671 C C . ALA A 1 82 ? 14.414 4.924 11.121 1.00 72.25 82 ALA A C 1
ATOM 673 O O . ALA A 1 82 ? 15.540 5.399 11.239 1.00 72.25 82 ALA A O 1
ATOM 674 N N . THR A 1 83 ? 14.217 3.607 10.989 1.00 63.75 83 THR A N 1
ATOM 675 C CA . THR A 1 83 ? 15.322 2.632 11.025 1.00 63.75 83 THR A CA 1
ATOM 676 C C . THR A 1 83 ? 16.236 2.709 9.803 1.00 63.75 83 THR A C 1
ATOM 678 O O . THR A 1 83 ? 17.426 2.463 9.927 1.00 63.75 83 THR A O 1
ATOM 681 N N . THR A 1 84 ? 15.729 3.114 8.632 1.00 57.47 84 THR A N 1
ATOM 682 C CA . THR A 1 84 ? 16.573 3.308 7.434 1.00 57.47 84 THR A CA 1
ATOM 683 C C . THR A 1 84 ? 17.521 4.511 7.513 1.00 57.47 84 THR A C 1
ATOM 685 O O . THR A 1 84 ? 18.365 4.669 6.640 1.00 57.47 84 THR A O 1
ATOM 688 N N . THR A 1 85 ? 17.400 5.351 8.545 1.00 53.16 85 THR A N 1
ATOM 689 C CA . THR A 1 85 ? 18.277 6.507 8.812 1.00 53.16 85 THR A CA 1
ATOM 690 C C . THR A 1 85 ? 19.300 6.265 9.927 1.00 53.16 85 THR A C 1
ATOM 692 O O . THR A 1 85 ? 20.018 7.192 10.280 1.00 53.16 85 THR A O 1
ATOM 695 N N . SER A 1 86 ? 19.394 5.050 10.481 1.00 46.81 86 SER A N 1
ATOM 696 C CA . SER A 1 86 ? 20.275 4.758 11.628 1.00 46.81 86 SER A CA 1
ATOM 697 C C . SER A 1 86 ? 21.452 3.818 11.336 1.00 46.81 86 SER A C 1
ATOM 699 O O . SER A 1 86 ? 22.184 3.497 12.262 1.00 46.81 86 SER A O 1
ATOM 701 N N . ASP A 1 87 ? 21.697 3.437 10.079 1.00 50.06 87 ASP A N 1
ATOM 702 C CA . ASP A 1 87 ? 22.848 2.599 9.683 1.00 50.06 87 ASP A CA 1
ATOM 703 C C . ASP A 1 87 ? 23.949 3.395 8.951 1.00 50.06 87 ASP A C 1
ATOM 705 O O . ASP A 1 87 ? 24.509 2.943 7.953 1.00 50.06 87 ASP A O 1
ATOM 709 N N . SER A 1 88 ? 24.263 4.616 9.393 1.00 52.66 88 SER A N 1
ATOM 710 C CA . SER A 1 88 ? 25.459 5.341 8.929 1.00 52.66 88 SER A CA 1
ATOM 711 C C . SER A 1 88 ? 25.857 6.445 9.902 1.00 52.66 88 SER A C 1
ATOM 713 O O . SER A 1 88 ? 25.600 7.592 9.585 1.00 52.66 88 SER A O 1
ATOM 715 N N . GLU A 1 89 ? 26.460 6.094 11.046 1.00 49.75 89 GLU A N 1
ATOM 716 C CA . GLU A 1 89 ? 27.572 6.822 11.700 1.00 49.75 89 GLU A CA 1
ATOM 717 C C . GLU A 1 89 ? 28.306 5.850 12.658 1.00 49.75 89 GLU A C 1
ATOM 719 O O . GLU A 1 89 ? 28.278 6.005 13.875 1.00 49.75 89 GLU A O 1
ATOM 724 N N . ASP A 1 90 ? 28.959 4.812 12.115 1.00 45.94 90 ASP A N 1
ATOM 725 C CA . ASP A 1 90 ? 30.173 4.268 12.743 1.00 45.94 90 ASP A CA 1
ATOM 726 C C . ASP A 1 90 ? 31.350 5.040 12.138 1.00 45.94 90 ASP A C 1
ATOM 728 O O . ASP A 1 90 ? 31.798 4.766 11.025 1.00 45.94 90 ASP A O 1
ATOM 732 N N . VAL A 1 91 ? 31.805 6.081 12.834 1.00 47.31 91 VAL A N 1
ATOM 733 C CA . VAL A 1 91 ? 33.175 6.566 12.678 1.00 47.31 91 VAL A CA 1
ATOM 734 C C . VAL A 1 91 ? 33.794 6.632 14.063 1.00 47.31 91 VAL A C 1
ATOM 736 O O . VAL A 1 91 ? 33.517 7.502 14.885 1.00 47.31 91 VAL A O 1
ATOM 739 N N . SER A 1 92 ? 34.622 5.626 14.316 1.00 56.44 92 SER A N 1
ATOM 740 C CA . SER A 1 92 ? 35.580 5.577 15.409 1.00 56.44 92 SER A CA 1
ATOM 741 C C . SER A 1 92 ? 36.299 6.920 15.568 1.00 56.44 92 SER A C 1
ATOM 743 O O . SER A 1 92 ? 37.038 7.336 14.676 1.00 56.44 92 SER A O 1
ATOM 745 N N . LEU A 1 93 ? 36.159 7.562 16.730 1.00 53.38 93 LEU A N 1
ATOM 746 C CA . LEU A 1 93 ? 37.132 8.546 17.191 1.00 53.38 93 LEU A CA 1
ATOM 747 C C . LEU A 1 93 ? 37.715 8.076 18.522 1.00 53.38 93 LEU A C 1
ATOM 749 O O . LEU A 1 93 ? 37.039 8.001 19.546 1.00 53.38 93 LEU A O 1
ATOM 753 N N . ALA A 1 94 ? 38.988 7.700 18.450 1.00 55.81 94 ALA A N 1
ATOM 754 C CA . ALA A 1 94 ? 39.805 7.231 19.550 1.00 55.81 94 ALA A CA 1
ATOM 755 C C . ALA A 1 94 ? 39.827 8.241 20.708 1.00 55.81 94 ALA A C 1
ATOM 757 O O . ALA A 1 94 ? 40.290 9.370 20.556 1.00 55.81 94 ALA A O 1
ATOM 758 N N . GLY A 1 95 ? 39.382 7.802 21.883 1.00 45.69 95 GLY A N 1
ATOM 759 C CA . GLY A 1 95 ? 39.652 8.457 23.156 1.00 45.69 95 GLY A CA 1
ATOM 760 C C . GLY A 1 95 ? 40.602 7.594 23.975 1.00 45.69 95 GLY A C 1
ATOM 761 O O . GLY A 1 95 ? 40.159 6.791 24.791 1.00 45.69 95 GLY A O 1
ATOM 762 N N . SER A 1 96 ? 41.909 7.729 23.744 1.00 52.75 96 SER A N 1
ATOM 763 C CA . SER A 1 96 ? 42.933 7.157 24.621 1.00 52.75 96 SER A CA 1
ATOM 764 C C . SER A 1 96 ? 42.858 7.843 25.984 1.00 52.75 96 SER A C 1
ATOM 766 O O . SER A 1 96 ? 43.325 8.969 26.134 1.00 52.75 96 SER A O 1
ATOM 768 N N . PHE A 1 97 ? 42.278 7.175 26.979 1.00 52.94 97 PHE A N 1
ATOM 769 C CA . PHE A 1 97 ? 42.339 7.614 28.371 1.00 52.94 97 PHE A CA 1
ATOM 770 C C . PHE A 1 97 ? 43.275 6.681 29.143 1.00 52.94 97 PHE A C 1
ATOM 772 O O . PHE A 1 97 ? 42.860 5.670 29.704 1.00 52.94 97 PHE A O 1
ATOM 779 N N . THR A 1 98 ? 44.570 6.994 29.147 1.00 59.69 98 THR A N 1
ATOM 780 C CA . THR A 1 98 ? 45.513 6.413 30.109 1.00 59.69 98 THR A CA 1
ATOM 781 C C . THR A 1 98 ? 45.429 7.224 31.396 1.00 59.69 98 THR A C 1
ATOM 783 O O . THR A 1 98 ? 46.049 8.279 31.516 1.00 59.69 98 THR A O 1
ATOM 786 N N . GLY A 1 99 ? 44.624 6.752 32.347 1.00 49.97 99 GLY A N 1
ATOM 787 C CA . GLY A 1 99 ? 44.646 7.242 33.721 1.00 49.97 99 GLY A CA 1
ATOM 788 C C . GLY A 1 99 ? 45.813 6.609 34.472 1.00 49.97 99 GLY A C 1
ATOM 789 O O . GLY A 1 99 ? 45.733 5.451 34.870 1.00 49.97 99 GLY A O 1
ATOM 790 N N . THR A 1 100 ? 46.901 7.358 34.631 1.00 61.03 100 THR A N 1
ATOM 791 C CA . THR A 1 100 ? 48.044 6.991 35.471 1.00 61.03 100 THR A CA 1
ATOM 792 C C . THR A 1 100 ? 47.708 7.278 36.931 1.00 61.03 100 THR A C 1
ATOM 794 O O . THR A 1 100 ? 47.453 8.420 37.303 1.00 61.03 100 THR A O 1
ATOM 797 N N . THR A 1 101 ? 47.720 6.237 37.756 1.00 56.31 101 THR A N 1
ATOM 798 C CA . THR A 1 101 ? 47.737 6.313 39.221 1.00 56.31 101 THR A CA 1
ATOM 799 C C . THR A 1 101 ? 49.050 6.924 39.702 1.00 56.31 101 THR A C 1
ATOM 801 O O . THR A 1 101 ? 50.106 6.377 39.385 1.00 56.31 101 THR A O 1
ATOM 804 N N . THR A 1 102 ? 49.004 7.977 40.519 1.00 57.66 102 THR A N 1
ATOM 805 C CA . THR A 1 102 ? 49.861 8.126 41.713 1.00 57.66 102 THR A CA 1
ATOM 806 C C . THR A 1 102 ? 49.176 9.050 42.709 1.00 57.66 102 THR A C 1
ATOM 808 O O . THR A 1 102 ? 48.676 10.106 42.264 1.00 57.66 102 THR A O 1
#

Nearest PDB structures (foldseek):
  1wz6-assembly1_A  TM=4.467E-01  e=9.038E+00  Mus musculus
  2wy3-assembly2_C  TM=3.287E-01  e=3.877E+00  Homo sapiens

pLDDT: mean 71.19, std 13.2, range [33.19, 86.5]

Secondary structure (DSSP, 8-state):
-------BPPPGGG-GGGTTEEEPPEETTEEEEEEEEEETTT--EEEEE-HHHHHHIIIII--SS-HHHHHHHHHHHHHHHHHTTSS---------------

Sequence (102 aa):
MSQEDHWSLPSKVHGPRCNGFLMSRLNPSSPSHCHRAKCTYFQQMFNEAQPQRLFMYVKDNCSKIPPHQKSRYIHNVLQMMATTTSDSEDVSLAGSFTGTTT